Protein AF-A0A523SL33-F1 (afdb_monomer_lite)

Foldseek 3Di:
DFCDDVSVVVVLVVCVVPPVVCNVVVCQQAVPGRHGDQVVLLVVLVVVLVVCVVVVNPPDDDDDDDDDPLVQLQVLLVVLVLLLVLVCSNRVDNVVSVLSNVQSVQSVPDPDHCVVCLVVVNSCVRPSQDPVSSVQSNCCVVPVDGPSSVCSNPDD

Structure (mmCIF, N/CA/C/O backbone):
data_AF-A0A523SL33-F1
#
_entry.id   AF-A0A523SL33-F1
#
loop_
_atom_site.group_PDB
_atom_site.id
_atom_site.type_symbol
_atom_site.label_atom_id
_atom_site.label_alt_id
_atom_site.label_comp_id
_atom_site.label_asym_id
_atom_site.label_entity_id
_atom_site.label_seq_id
_atom_site.pdbx_PDB_ins_code
_atom_site.Cartn_x
_atom_site.Cartn_y
_atom_site.Cartn_z
_atom_site.occupancy
_atom_site.B_iso_or_equiv
_atom_site.auth_seq_id
_atom_site.auth_comp_id
_atom_site.auth_asym_id
_atom_site.auth_atom_id
_atom_site.pdbx_PDB_model_num
ATOM 1 N N . MET A 1 1 ? 10.906 -7.722 -12.390 1.00 53.75 1 MET A N 1
ATOM 2 C CA . MET A 1 1 ? 12.303 -8.176 -12.220 1.00 53.75 1 MET A CA 1
ATOM 3 C C . MET A 1 1 ? 13.135 -6.992 -11.757 1.00 53.75 1 MET A C 1
ATOM 5 O O . MET A 1 1 ? 13.168 -5.981 -12.455 1.00 53.75 1 MET A O 1
ATOM 9 N N . THR A 1 2 ? 13.729 -7.099 -10.571 1.00 69.88 2 THR A N 1
ATOM 10 C CA . THR A 1 2 ? 14.696 -6.131 -10.042 1.00 69.88 2 THR A CA 1
ATOM 11 C C . THR A 1 2 ? 16.069 -6.418 -10.657 1.00 69.88 2 THR A C 1
ATOM 13 O O . THR A 1 2 ? 16.495 -7.567 -10.717 1.00 69.88 2 THR A O 1
ATOM 16 N N . LEU A 1 3 ? 16.759 -5.394 -11.159 1.00 81.12 3 LEU A N 1
ATOM 17 C CA . LEU A 1 3 ? 18.109 -5.504 -11.727 1.00 81.12 3 LEU A CA 1
ATOM 18 C C . LEU A 1 3 ? 19.151 -5.113 -10.674 1.00 81.12 3 LEU A C 1
ATOM 20 O O . LEU A 1 3 ? 19.779 -4.059 -10.768 1.00 81.12 3 LEU A O 1
ATOM 24 N N . ARG A 1 4 ? 19.323 -5.961 -9.653 1.00 83.88 4 ARG A N 1
ATOM 25 C CA . ARG A 1 4 ? 20.262 -5.706 -8.546 1.00 83.88 4 ARG A CA 1
ATOM 26 C C . ARG A 1 4 ? 21.676 -6.171 -8.878 1.00 83.88 4 ARG A C 1
ATOM 28 O O . ARG A 1 4 ? 21.856 -7.293 -9.346 1.00 83.88 4 ARG A O 1
ATOM 35 N N . SER A 1 5 ? 22.677 -5.343 -8.581 1.00 86.38 5 SER A N 1
ATOM 36 C CA . SER A 1 5 ? 24.105 -5.712 -8.523 1.00 86.38 5 SER A CA 1
ATOM 37 C C . SER A 1 5 ? 24.554 -6.688 -9.633 1.00 86.38 5 SER A C 1
ATOM 39 O O . SER A 1 5 ? 24.498 -6.357 -10.819 1.00 86.38 5 SER A O 1
ATOM 41 N N . ASN A 1 6 ? 24.947 -7.917 -9.281 1.00 89.88 6 ASN A N 1
ATOM 42 C CA . ASN A 1 6 ? 25.443 -8.928 -10.221 1.00 89.88 6 ASN A CA 1
ATOM 43 C C . ASN A 1 6 ? 24.380 -9.417 -11.218 1.00 89.88 6 ASN A C 1
ATOM 45 O O . ASN A 1 6 ? 24.717 -9.746 -12.357 1.00 89.88 6 ASN A O 1
ATOM 49 N N . GLN A 1 7 ? 23.095 -9.415 -10.838 1.00 89.00 7 GLN A N 1
ATOM 50 C CA . GLN A 1 7 ? 21.999 -9.784 -11.744 1.00 89.00 7 GLN A CA 1
ATOM 51 C C . GLN A 1 7 ? 21.943 -8.821 -12.927 1.00 89.00 7 GLN A C 1
ATOM 53 O O . GLN A 1 7 ? 21.756 -9.248 -14.063 1.00 89.00 7 GLN A O 1
ATOM 58 N N . ARG A 1 8 ? 22.185 -7.528 -12.681 1.00 90.25 8 ARG A N 1
ATOM 59 C CA . ARG A 1 8 ? 22.243 -6.509 -13.731 1.00 90.25 8 ARG A CA 1
ATOM 60 C C . ARG A 1 8 ? 23.388 -6.752 -14.700 1.00 90.25 8 ARG A C 1
ATOM 62 O O . ARG A 1 8 ? 23.177 -6.686 -15.910 1.00 90.25 8 ARG A O 1
ATOM 69 N N . VAL A 1 9 ? 24.586 -7.024 -14.183 1.00 91.56 9 VAL A N 1
ATOM 70 C CA . VAL A 1 9 ? 25.769 -7.284 -15.016 1.00 91.56 9 VAL A CA 1
ATOM 71 C C . VAL A 1 9 ? 25.519 -8.495 -15.909 1.00 91.56 9 VAL A C 1
ATOM 73 O O . VAL A 1 9 ? 25.678 -8.394 -17.127 1.00 91.56 9 VAL A O 1
ATOM 76 N N . ARG A 1 10 ? 25.049 -9.603 -15.319 1.00 93.25 10 ARG A N 1
ATOM 77 C CA . ARG A 1 10 ? 24.732 -10.835 -16.048 1.00 93.25 10 ARG A CA 1
ATOM 78 C C . ARG A 1 10 ? 23.639 -10.609 -17.090 1.00 93.25 10 ARG A C 1
ATOM 80 O O . ARG A 1 10 ? 23.840 -10.951 -18.250 1.00 93.25 10 ARG A O 1
ATOM 87 N N . PHE A 1 11 ? 22.525 -9.987 -16.709 1.00 93.00 11 PHE A N 1
ATOM 88 C CA . PHE A 1 11 ? 21.398 -9.724 -17.604 1.00 93.00 11 PHE A CA 1
ATOM 89 C C . PHE A 1 11 ? 21.787 -8.829 -18.788 1.00 93.00 11 PHE A C 1
ATOM 91 O O . PHE A 1 11 ? 21.508 -9.163 -19.936 1.00 93.00 11 PHE A O 1
ATOM 98 N N . LEU A 1 12 ? 22.498 -7.723 -18.540 1.00 92.50 12 LEU A N 1
ATOM 99 C CA . LEU A 1 12 ? 22.982 -6.855 -19.617 1.00 92.50 12 LEU A CA 1
ATOM 100 C C . LEU A 1 12 ? 24.061 -7.527 -20.475 1.00 92.50 12 LEU A C 1
ATOM 102 O O . LEU A 1 12 ? 24.258 -7.108 -21.613 1.00 92.50 12 LEU A O 1
ATOM 106 N N . GLY A 1 13 ? 24.801 -8.500 -19.936 1.00 95.44 13 GLY A N 1
ATOM 107 C CA . GLY A 1 13 ? 25.713 -9.351 -20.703 1.00 95.44 13 GLY A CA 1
ATOM 108 C C . GLY A 1 13 ? 24.949 -10.237 -21.685 1.00 95.44 13 GLY A C 1
ATOM 109 O O . GLY A 1 13 ? 25.197 -10.157 -22.882 1.00 95.44 13 GLY A O 1
ATOM 110 N N . LEU A 1 14 ? 23.941 -10.965 -21.194 1.00 96.31 14 LEU A N 1
ATOM 111 C CA . LEU A 1 14 ? 23.075 -11.814 -22.022 1.00 96.31 14 LEU A CA 1
ATOM 112 C C . LEU A 1 14 ? 22.359 -11.017 -23.118 1.00 96.31 14 LEU A C 1
ATOM 114 O O . LEU A 1 14 ? 22.272 -11.480 -24.253 1.00 96.31 14 LEU A O 1
ATOM 118 N N . LEU A 1 15 ? 21.889 -9.802 -22.806 1.00 95.88 15 LEU A N 1
ATOM 119 C CA . LEU A 1 15 ? 21.305 -8.915 -23.814 1.00 95.88 15 LEU A CA 1
ATOM 120 C C . LEU A 1 15 ? 22.323 -8.494 -24.874 1.00 95.88 15 LEU A C 1
ATOM 122 O O . LEU A 1 15 ? 21.971 -8.447 -26.041 1.00 95.88 15 LEU A O 1
ATOM 126 N N . ARG A 1 16 ? 23.570 -8.186 -24.504 1.00 97.19 16 ARG A N 1
ATOM 127 C CA . ARG A 1 16 ? 24.599 -7.810 -25.489 1.00 97.19 16 ARG A CA 1
ATOM 128 C C . ARG A 1 16 ? 24.917 -8.946 -26.457 1.00 97.19 16 ARG A C 1
ATOM 130 O O . ARG A 1 16 ? 25.122 -8.674 -27.631 1.00 97.19 16 ARG A O 1
ATOM 137 N N . GLU A 1 17 ? 24.945 -10.173 -25.954 1.00 98.25 17 GLU A N 1
ATOM 138 C CA . GLU A 1 17 ? 25.257 -11.371 -26.733 1.00 98.25 17 GLU A CA 1
ATOM 139 C C . GLU A 1 17 ? 24.110 -11.779 -27.666 1.00 98.25 17 GLU A C 1
ATOM 141 O O . GLU A 1 17 ? 24.340 -12.048 -28.838 1.00 98.25 17 GLU A O 1
ATOM 146 N N . ASN A 1 18 ? 22.870 -11.778 -27.167 1.00 98.19 18 ASN A N 1
ATOM 147 C CA . ASN A 1 18 ? 21.735 -12.370 -27.882 1.00 98.19 18 ASN A CA 1
ATOM 148 C C . ASN A 1 18 ? 20.816 -11.326 -28.548 1.00 98.19 18 ASN A C 1
ATOM 150 O O . ASN A 1 18 ? 20.220 -11.600 -29.586 1.00 98.19 18 ASN A O 1
ATOM 154 N N . TRP A 1 19 ? 20.687 -10.125 -27.967 1.00 97.94 19 TRP A N 1
ATOM 155 C CA . TRP A 1 19 ? 19.768 -9.065 -28.424 1.00 97.94 19 TRP A CA 1
ATOM 156 C C . TRP A 1 19 ? 20.355 -7.656 -28.218 1.00 97.94 19 TRP A C 1
ATOM 158 O O . TRP A 1 19 ? 19.834 -6.862 -27.419 1.00 97.94 19 TRP A O 1
ATOM 168 N N . PRO A 1 20 ? 21.459 -7.311 -28.909 1.00 97.00 20 PRO A N 1
ATOM 169 C CA . PRO A 1 20 ? 22.207 -6.078 -28.650 1.00 97.00 20 PRO A CA 1
ATOM 170 C C . PRO A 1 20 ? 21.363 -4.806 -28.828 1.00 97.00 20 PRO A C 1
ATOM 172 O O . PRO A 1 20 ? 21.559 -3.817 -28.117 1.00 97.00 20 PRO A O 1
ATOM 175 N N . ASN A 1 21 ? 20.359 -4.848 -29.706 1.00 97.06 21 ASN A N 1
ATOM 176 C CA . ASN A 1 21 ? 19.396 -3.769 -29.932 1.00 97.06 21 ASN A CA 1
ATOM 177 C C . ASN A 1 21 ? 18.521 -3.437 -28.704 1.00 97.06 21 ASN A C 1
ATOM 179 O O . ASN A 1 21 ? 17.996 -2.327 -28.608 1.00 97.06 21 ASN A O 1
ATOM 183 N N . LEU A 1 22 ? 18.371 -4.350 -27.738 1.00 95.94 22 LEU A N 1
ATOM 184 C CA . LEU A 1 22 ? 17.601 -4.111 -26.511 1.00 95.94 22 LEU A CA 1
ATOM 185 C C . LEU A 1 22 ? 18.410 -3.394 -25.424 1.00 95.94 22 LEU A C 1
ATOM 187 O O . LEU A 1 22 ? 17.827 -2.800 -24.513 1.00 95.94 22 LEU A O 1
ATOM 191 N N . VAL A 1 23 ? 19.741 -3.394 -25.511 1.00 94.56 23 VAL A N 1
ATOM 192 C CA . VAL A 1 23 ? 20.614 -2.810 -24.482 1.00 94.56 23 VAL A CA 1
ATOM 193 C C . VAL A 1 23 ? 20.334 -1.315 -24.260 1.00 94.56 23 VAL A C 1
ATOM 195 O O . VAL A 1 23 ? 20.160 -0.928 -23.098 1.00 94.56 23 VAL A O 1
ATOM 198 N N . PRO A 1 24 ? 20.220 -0.457 -25.299 1.00 95.62 24 PRO A N 1
ATOM 199 C CA . PRO A 1 24 ? 19.891 0.957 -25.105 1.00 95.62 24 PRO A CA 1
ATOM 200 C C . PRO A 1 24 ? 18.524 1.154 -24.442 1.00 95.62 24 PRO A C 1
ATOM 202 O O . PRO A 1 24 ? 18.376 2.005 -23.564 1.00 95.62 24 PRO A O 1
ATOM 205 N N . LYS A 1 25 ? 17.536 0.324 -24.802 1.00 93.69 25 LYS A N 1
ATOM 206 C CA . LYS A 1 25 ? 16.188 0.370 -24.222 1.00 93.69 25 LYS A CA 1
ATOM 207 C C . LYS A 1 25 ? 16.224 0.076 -22.724 1.00 93.69 25 LYS A C 1
ATOM 209 O O . LYS A 1 25 ? 15.689 0.856 -21.943 1.00 93.69 25 LYS A O 1
ATOM 214 N N . TYR A 1 26 ? 16.891 -0.999 -22.307 1.00 92.50 26 TYR A N 1
ATOM 215 C CA . TYR A 1 26 ? 16.991 -1.346 -20.886 1.00 92.50 26 TYR A CA 1
ATOM 216 C C . TYR A 1 26 ? 17.820 -0.334 -20.090 1.00 92.50 26 TYR A C 1
ATOM 218 O O . TYR A 1 26 ? 17.433 0.014 -18.975 1.00 92.50 26 TYR A O 1
ATOM 226 N N . LYS A 1 27 ? 18.898 0.211 -20.671 1.00 91.56 27 LYS A N 1
ATOM 227 C CA . LYS A 1 27 ? 19.649 1.318 -20.057 1.00 91.56 27 LYS A CA 1
ATOM 228 C C . LYS A 1 27 ? 18.768 2.551 -19.837 1.00 91.56 27 LYS A C 1
ATOM 230 O O . LYS A 1 27 ? 18.820 3.129 -18.758 1.00 91.56 27 LYS A O 1
ATOM 235 N N . LYS A 1 28 ? 17.924 2.920 -20.809 1.00 93.06 28 LYS A N 1
ATOM 236 C CA . LYS A 1 28 ? 16.968 4.034 -20.675 1.00 93.06 28 LYS A CA 1
ATOM 237 C C . LYS A 1 28 ? 15.899 3.763 -19.611 1.00 93.06 28 LYS A C 1
ATOM 239 O O . LYS A 1 28 ? 15.549 4.666 -18.861 1.00 93.06 28 LYS A O 1
ATOM 244 N N . LEU A 1 29 ? 15.373 2.539 -19.557 1.00 91.69 29 LEU A N 1
ATOM 245 C CA . LEU A 1 29 ? 14.293 2.174 -18.635 1.00 91.69 29 LEU A CA 1
ATOM 246 C C . LEU A 1 29 ? 14.743 2.096 -17.177 1.00 91.69 29 LEU A C 1
ATOM 248 O O . LEU A 1 29 ? 13.981 2.490 -16.301 1.00 91.69 29 LEU A O 1
ATOM 252 N N . TYR A 1 30 ? 15.943 1.576 -16.919 1.00 90.56 3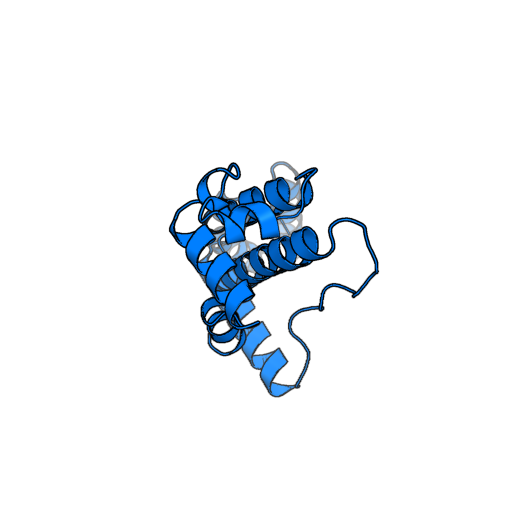0 TYR A N 1
ATOM 253 C CA . TYR A 1 30 ? 16.430 1.345 -15.559 1.00 90.56 30 TYR A CA 1
ATOM 254 C C . TYR A 1 30 ? 17.433 2.400 -15.085 1.00 90.56 30 TYR A C 1
ATOM 256 O O . TYR A 1 30 ? 17.574 2.596 -13.883 1.00 90.56 30 TYR A O 1
ATOM 264 N N . GLY A 1 31 ? 18.155 3.088 -15.977 1.00 86.75 31 GLY A N 1
ATOM 265 C CA . GLY A 1 31 ? 19.243 3.981 -15.565 1.00 86.75 31 GLY A CA 1
ATOM 266 C C . GLY A 1 31 ? 20.220 3.236 -14.653 1.00 86.75 31 GLY A C 1
ATOM 267 O O . GLY A 1 31 ? 20.672 2.154 -15.014 1.00 86.75 31 GLY A O 1
ATOM 268 N N . ASN A 1 32 ? 20.488 3.749 -13.449 1.00 85.88 32 ASN A N 1
ATOM 269 C CA . ASN A 1 32 ? 21.259 3.064 -12.393 1.00 85.88 32 ASN A CA 1
ATOM 270 C C . ASN A 1 32 ? 20.386 2.436 -11.291 1.00 85.88 32 ASN A C 1
ATOM 272 O O . ASN A 1 32 ? 20.903 1.975 -10.280 1.00 85.88 32 ASN A O 1
ATOM 276 N N . LEU A 1 33 ? 19.071 2.410 -11.488 1.00 86.88 33 LEU A N 1
ATOM 277 C CA . LEU A 1 33 ? 18.110 1.907 -10.520 1.00 86.88 33 LEU A CA 1
ATOM 278 C C . LEU A 1 33 ? 17.945 0.390 -10.636 1.00 86.88 33 LEU A C 1
ATOM 280 O O . LEU A 1 33 ? 18.168 -0.218 -11.686 1.00 86.88 33 LEU A O 1
ATOM 284 N N . GLU A 1 34 ? 17.491 -0.212 -9.541 1.00 87.56 34 GLU A N 1
ATOM 285 C CA . GLU A 1 34 ? 17.095 -1.621 -9.510 1.00 87.56 34 GLU A CA 1
ATOM 286 C C . GLU A 1 34 ? 15.736 -1.858 -10.181 1.00 87.56 34 GLU A C 1
ATOM 288 O O . GLU A 1 34 ? 15.466 -2.951 -10.673 1.00 87.56 34 GLU A O 1
ATOM 293 N N . ASN A 1 35 ? 14.877 -0.839 -10.201 1.00 86.62 35 ASN A N 1
ATOM 294 C CA . ASN A 1 35 ? 13.538 -0.883 -10.779 1.00 86.62 35 ASN A CA 1
ATOM 295 C C . ASN A 1 35 ? 13.464 0.024 -12.013 1.00 86.62 35 ASN A C 1
ATOM 297 O O . ASN A 1 35 ? 14.207 1.007 -12.079 1.00 86.62 35 ASN A O 1
ATOM 301 N N . PRO A 1 36 ? 12.568 -0.260 -12.976 1.00 89.81 36 PRO A N 1
ATOM 302 C CA . PRO A 1 36 ? 12.297 0.682 -14.048 1.00 89.81 36 PRO A CA 1
ATOM 303 C C . PRO A 1 36 ? 11.812 2.023 -13.493 1.00 89.81 36 PRO A C 1
ATOM 305 O O . PRO A 1 36 ? 11.212 2.086 -12.418 1.00 89.81 36 PRO A O 1
ATOM 308 N N . LEU A 1 37 ? 12.012 3.086 -14.267 1.00 89.38 37 LEU A N 1
ATOM 309 C CA . LEU A 1 37 ? 11.447 4.398 -13.968 1.00 89.38 37 LEU A CA 1
ATOM 310 C C . LEU A 1 37 ? 9.921 4.318 -13.792 1.00 89.38 37 LEU A C 1
ATOM 312 O O . LEU A 1 37 ? 9.234 3.609 -14.532 1.00 89.38 37 LEU A O 1
ATOM 316 N N . SER A 1 38 ? 9.391 5.088 -12.838 1.00 89.06 38 SER A N 1
ATOM 317 C CA . SER A 1 38 ? 7.979 5.036 -12.430 1.00 89.06 38 SER A CA 1
ATOM 318 C C . SER A 1 38 ? 7.007 5.233 -13.593 1.00 89.06 38 SER A C 1
ATOM 320 O O . SER A 1 38 ? 6.030 4.500 -13.685 1.00 89.06 38 SER A O 1
ATOM 322 N N . TRP A 1 39 ? 7.304 6.139 -14.534 1.00 90.81 39 TRP A N 1
ATOM 323 C CA . TRP A 1 39 ? 6.456 6.375 -15.710 1.00 90.81 39 TRP A CA 1
ATOM 324 C C . TRP A 1 39 ? 6.221 5.098 -16.529 1.00 90.81 39 TRP A C 1
ATOM 326 O O . TRP A 1 39 ? 5.123 4.887 -17.038 1.00 90.81 39 TRP A O 1
ATOM 336 N N . TYR A 1 40 ? 7.233 4.231 -16.640 1.00 92.19 40 TYR A N 1
ATOM 337 C CA . TYR A 1 40 ? 7.137 2.987 -17.398 1.00 92.19 40 TYR A CA 1
ATOM 338 C C . TYR A 1 40 ? 6.289 1.960 -16.649 1.00 92.19 40 TYR A C 1
ATOM 340 O O . TYR A 1 40 ? 5.440 1.302 -17.247 1.00 92.19 40 TYR A O 1
ATOM 348 N N . VAL A 1 41 ? 6.476 1.872 -15.329 1.00 91.44 41 VAL A N 1
ATOM 349 C CA . VAL A 1 41 ? 5.665 1.019 -14.450 1.00 91.44 41 VAL A CA 1
ATOM 350 C C . VAL A 1 41 ? 4.197 1.444 -14.501 1.00 91.44 41 VAL A C 1
ATOM 352 O O . VAL A 1 41 ? 3.331 0.618 -14.775 1.00 91.44 41 VAL A O 1
ATOM 355 N N . THR A 1 42 ? 3.913 2.737 -14.332 1.00 93.75 42 THR A N 1
ATOM 356 C CA . THR A 1 42 ? 2.559 3.295 -14.429 1.00 93.75 42 THR A CA 1
ATOM 357 C C . THR A 1 42 ? 1.946 3.064 -15.811 1.00 93.75 42 THR A C 1
ATOM 359 O O . THR A 1 42 ? 0.770 2.722 -15.897 1.00 93.75 42 THR A O 1
ATOM 362 N N . ALA A 1 43 ? 2.716 3.197 -16.897 1.00 94.44 43 ALA A N 1
ATOM 363 C CA . ALA A 1 43 ? 2.223 2.934 -18.250 1.00 94.44 43 ALA A CA 1
ATOM 364 C C . ALA A 1 43 ? 1.820 1.464 -18.453 1.00 94.44 43 ALA A C 1
ATOM 366 O O . ALA A 1 43 ? 0.767 1.193 -19.033 1.00 94.44 43 ALA A O 1
ATOM 367 N N . ILE A 1 44 ? 2.621 0.518 -17.946 1.00 94.31 44 ILE A N 1
ATOM 368 C CA . ILE A 1 44 ? 2.269 -0.908 -17.960 1.00 94.31 44 ILE A CA 1
ATOM 369 C C . ILE A 1 44 ? 1.011 -1.141 -17.133 1.00 94.31 44 ILE A C 1
ATOM 371 O O . ILE A 1 44 ? 0.057 -1.720 -17.643 1.00 94.31 44 ILE A O 1
ATOM 375 N N . ASN A 1 45 ? 0.979 -0.656 -15.891 1.00 94.12 45 ASN A N 1
ATOM 376 C CA . ASN A 1 45 ? -0.155 -0.888 -15.003 1.00 94.12 45 ASN A CA 1
ATOM 377 C C . ASN A 1 45 ? -1.453 -0.295 -15.576 1.00 94.12 45 ASN A C 1
ATOM 379 O O . ASN A 1 45 ? -2.495 -0.936 -15.470 1.00 94.12 45 ASN A O 1
ATOM 383 N N . LYS A 1 46 ? -1.385 0.860 -16.257 1.00 95.31 46 LYS A N 1
ATOM 384 C CA . LYS A 1 46 ? -2.526 1.464 -16.963 1.00 95.31 46 LYS A CA 1
ATOM 385 C C . LYS A 1 46 ? -3.075 0.538 -18.030 1.00 95.31 46 LYS A C 1
ATOM 387 O O . LYS A 1 46 ? -4.280 0.314 -18.102 1.00 95.31 46 LYS A O 1
ATOM 392 N N . LYS A 1 47 ? -2.181 0.004 -18.861 1.00 96.12 47 LYS A N 1
ATOM 393 C CA . LYS A 1 47 ? -2.557 -0.910 -19.936 1.00 96.12 47 LYS A CA 1
ATOM 394 C C . LYS A 1 47 ? -3.145 -2.201 -19.371 1.00 96.12 47 LYS A C 1
ATOM 396 O O . LYS A 1 47 ? -4.170 -2.656 -19.863 1.00 96.12 47 LYS A O 1
ATOM 401 N N . THR A 1 48 ? -2.547 -2.747 -18.313 1.00 94.44 48 THR A N 1
ATOM 402 C CA . THR A 1 48 ? -3.083 -3.914 -17.601 1.00 94.44 48 THR A CA 1
ATOM 403 C C . THR A 1 48 ? -4.486 -3.638 -17.069 1.00 94.44 48 THR A C 1
ATOM 405 O O . THR A 1 48 ? -5.384 -4.425 -17.331 1.00 94.44 48 THR A O 1
ATOM 408 N N . PHE A 1 49 ? -4.704 -2.506 -16.396 1.00 93.19 49 PHE A N 1
ATOM 409 C CA . PHE A 1 49 ? -6.019 -2.120 -15.878 1.00 93.19 49 PHE A CA 1
ATOM 410 C C . PHE A 1 49 ? -7.078 -2.021 -16.985 1.00 93.19 49 PHE A C 1
ATOM 412 O O . PHE A 1 49 ? -8.177 -2.551 -16.841 1.00 93.19 49 PHE A O 1
ATOM 419 N N . GLN A 1 50 ? -6.739 -1.389 -18.112 1.00 94.12 50 GLN A N 1
ATOM 420 C CA . GLN A 1 50 ? -7.637 -1.270 -19.265 1.00 94.12 50 GLN A CA 1
ATOM 421 C C . GLN A 1 50 ? -8.019 -2.639 -19.837 1.00 94.12 50 GLN A C 1
ATOM 423 O O . GLN A 1 50 ? -9.201 -2.893 -20.049 1.00 94.12 50 GLN A O 1
ATOM 428 N N . LEU A 1 51 ? -7.040 -3.529 -20.020 1.00 95.88 51 LEU A N 1
ATOM 429 C CA . LEU A 1 51 ? -7.276 -4.885 -20.518 1.00 95.88 51 LEU A CA 1
ATOM 430 C C . LEU A 1 51 ? -8.105 -5.711 -19.526 1.00 95.88 51 LEU A C 1
ATOM 432 O O . LEU A 1 51 ? -9.071 -6.354 -19.920 1.00 95.88 51 LEU A O 1
ATOM 436 N N . CYS A 1 52 ? -7.788 -5.661 -18.230 1.00 94.31 52 CYS A N 1
ATOM 437 C CA . CYS A 1 52 ? -8.582 -6.331 -17.200 1.00 94.31 52 CYS A CA 1
ATOM 438 C C . CYS A 1 52 ? -10.048 -5.877 -17.240 1.00 94.31 52 CYS A C 1
ATOM 440 O O . CYS A 1 52 ? -10.949 -6.712 -17.197 1.00 94.31 52 CYS A O 1
ATOM 442 N N . LYS A 1 53 ? -10.295 -4.572 -17.404 1.00 91.88 53 LYS A N 1
ATOM 443 C CA . LYS A 1 53 ? -11.648 -4.019 -17.532 1.00 91.88 53 LYS A CA 1
ATOM 444 C C . LYS A 1 53 ? -12.356 -4.487 -18.808 1.00 91.88 53 LYS A C 1
ATOM 446 O O . LYS A 1 53 ? -13.521 -4.867 -18.740 1.00 91.88 53 LYS A O 1
ATOM 451 N N . GLU A 1 54 ? -11.660 -4.481 -19.943 1.00 95.69 54 GLU A N 1
ATOM 452 C CA . GLU A 1 54 ? -12.177 -4.938 -21.241 1.00 95.69 54 GLU A CA 1
ATOM 453 C C . GLU A 1 54 ? -12.607 -6.410 -21.197 1.00 95.69 54 GLU A C 1
ATOM 455 O O . GLU A 1 54 ? -13.729 -6.747 -21.574 1.00 95.69 54 GLU A O 1
ATOM 460 N N . PHE A 1 55 ? -11.752 -7.274 -20.651 1.00 96.88 55 PHE A N 1
ATOM 461 C CA . PHE A 1 55 ? -11.989 -8.717 -20.579 1.00 96.88 55 PHE A CA 1
ATOM 462 C C . PHE A 1 55 ? -12.728 -9.163 -19.311 1.00 96.88 55 PHE A C 1
ATOM 464 O O . PHE A 1 55 ? -12.907 -10.362 -19.102 1.00 96.88 55 PHE A O 1
ATOM 471 N N . ARG A 1 56 ? -13.172 -8.222 -18.463 1.00 94.25 56 ARG A N 1
ATOM 472 C CA . ARG A 1 56 ? -13.846 -8.489 -17.176 1.00 94.25 56 ARG A CA 1
ATOM 473 C C . ARG A 1 56 ? -13.047 -9.433 -16.267 1.00 94.25 56 ARG A C 1
ATOM 475 O O . ARG A 1 56 ? -13.613 -10.261 -15.558 1.00 94.25 56 ARG A O 1
ATOM 482 N N . ILE A 1 57 ? -11.724 -9.301 -16.296 1.00 93.69 57 ILE A N 1
ATOM 483 C CA . ILE A 1 57 ? -10.804 -10.042 -15.435 1.00 93.69 57 ILE A CA 1
ATOM 484 C C . ILE A 1 57 ? -10.608 -9.223 -14.155 1.00 93.69 57 ILE A C 1
ATOM 486 O O . ILE A 1 57 ? -10.198 -8.063 -14.258 1.00 93.69 57 ILE A O 1
ATOM 490 N N . PRO A 1 58 ? -10.849 -9.792 -12.960 1.00 88.50 58 PRO A N 1
ATOM 491 C CA . PRO A 1 58 ? -10.504 -9.133 -11.707 1.00 88.50 58 PRO A CA 1
ATOM 492 C C . PRO A 1 58 ? -9.019 -8.758 -11.695 1.00 88.50 58 PRO A C 1
ATOM 494 O O . PRO A 1 58 ? -8.149 -9.612 -11.864 1.00 88.50 58 PRO A O 1
ATOM 497 N N . ASP A 1 59 ? -8.712 -7.475 -11.510 1.00 86.25 59 ASP A N 1
ATOM 498 C CA . ASP A 1 59 ? -7.332 -6.979 -11.495 1.00 86.25 59 ASP A CA 1
ATOM 499 C C . ASP A 1 59 ? -6.702 -7.033 -10.089 1.00 86.25 59 ASP A C 1
ATOM 501 O O . ASP A 1 59 ? -5.565 -6.593 -9.890 1.00 86.25 59 ASP A O 1
ATOM 505 N N . TYR A 1 60 ? -7.434 -7.587 -9.121 1.00 85.50 60 TYR A N 1
ATOM 506 C CA . TYR A 1 60 ? -7.017 -7.852 -7.752 1.00 85.50 60 TYR A CA 1
ATOM 507 C C . TYR A 1 60 ? -7.721 -9.117 -7.233 1.00 85.50 60 TYR A C 1
ATOM 509 O O . TYR A 1 60 ? -8.812 -9.463 -7.683 1.00 85.50 60 TYR A O 1
ATOM 517 N N . ILE A 1 61 ? -7.073 -9.811 -6.296 1.00 84.62 61 ILE A N 1
ATOM 518 C CA . ILE A 1 61 ? -7.618 -10.996 -5.630 1.00 84.62 61 ILE A CA 1
ATOM 519 C C . ILE A 1 61 ? -8.112 -10.573 -4.256 1.00 84.62 61 ILE A C 1
ATOM 521 O O . ILE A 1 61 ? -7.322 -10.068 -3.453 1.00 84.62 61 ILE A O 1
ATOM 525 N N . GLU A 1 62 ? -9.396 -10.798 -3.988 1.00 81.88 62 GLU A N 1
ATOM 526 C CA . GLU A 1 62 ? -9.978 -10.451 -2.697 1.00 81.88 62 GLU A CA 1
ATOM 527 C C . GLU A 1 62 ? -9.322 -11.220 -1.553 1.00 81.88 62 GLU A C 1
ATOM 529 O O . GLU A 1 62 ? -9.029 -12.412 -1.709 1.00 81.88 62 GLU A O 1
ATOM 534 N N . PRO A 1 63 ? -9.073 -10.574 -0.396 1.00 80.62 63 PRO A N 1
ATOM 535 C CA . PRO A 1 63 ? -8.592 -11.295 0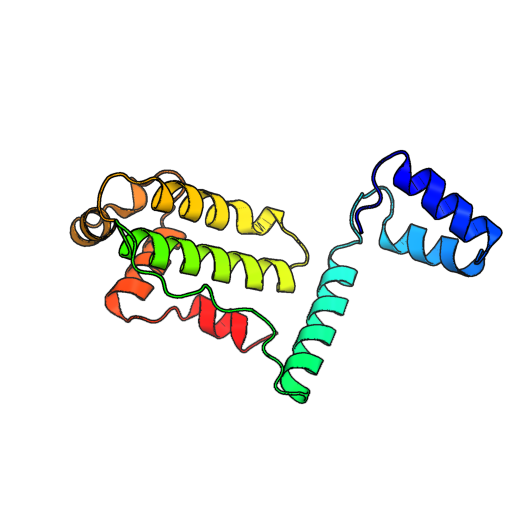.763 1.00 80.62 63 PRO A CA 1
ATOM 536 C C . PRO A 1 63 ? -9.641 -12.346 1.139 1.00 80.62 63 PRO A C 1
ATOM 538 O O . PRO A 1 63 ? -10.830 -12.028 1.217 1.00 80.62 63 PRO A O 1
ATOM 541 N N . PRO A 1 64 ? -9.233 -13.593 1.393 1.00 81.19 64 PRO A N 1
ATOM 542 C CA . PRO A 1 64 ? -10.173 -14.626 1.785 1.00 81.19 64 PRO A CA 1
ATOM 543 C C . PRO A 1 64 ? -10.836 -14.296 3.131 1.00 81.19 64 PRO A C 1
ATOM 545 O O . PRO A 1 64 ? -10.200 -13.798 4.066 1.00 81.19 64 PRO A O 1
ATOM 548 N N . ILE A 1 65 ? -12.128 -14.609 3.236 1.00 80.25 65 ILE A N 1
ATOM 549 C CA . ILE A 1 65 ? -12.915 -14.397 4.451 1.00 80.25 65 ILE A CA 1
ATOM 550 C C . ILE A 1 65 ? -12.732 -15.612 5.363 1.00 80.25 65 ILE A C 1
ATOM 552 O O . ILE A 1 65 ? -13.303 -16.676 5.130 1.00 80.25 65 ILE A O 1
ATOM 556 N N . PHE A 1 66 ? -11.952 -15.446 6.430 1.00 83.69 66 PHE A N 1
ATOM 557 C CA . PHE A 1 66 ? -11.765 -16.465 7.463 1.00 83.69 66 PHE A CA 1
ATOM 558 C C . PHE A 1 66 ? -12.198 -15.934 8.826 1.00 83.69 66 PHE A C 1
ATOM 560 O O . PHE A 1 66 ? -11.975 -14.763 9.123 1.00 83.69 66 PHE A O 1
ATOM 567 N N . LYS A 1 67 ? -12.767 -16.799 9.676 1.00 89.12 67 LYS A N 1
ATOM 568 C CA . LYS A 1 67 ? -13.013 -16.464 11.086 1.00 89.12 67 LYS A CA 1
ATOM 569 C C . LYS A 1 67 ? -11.677 -16.405 11.827 1.00 89.12 67 LYS A C 1
ATOM 571 O O . LYS A 1 67 ? -10.967 -17.407 11.878 1.00 89.12 67 LYS A O 1
ATOM 576 N N . ARG A 1 68 ? -11.361 -15.262 12.437 1.00 90.12 68 ARG A N 1
ATOM 577 C CA . ARG A 1 68 ? -10.184 -15.091 13.304 1.00 90.12 68 ARG A CA 1
ATOM 578 C C . ARG A 1 68 ? -10.497 -14.217 14.523 1.00 90.12 68 ARG A C 1
ATOM 580 O O . ARG A 1 68 ? -11.411 -13.389 14.460 1.00 90.12 68 ARG A O 1
ATOM 587 N N . PRO A 1 69 ? -9.742 -14.368 15.627 1.00 91.62 69 PRO A N 1
ATOM 588 C CA . PRO A 1 69 ? -9.752 -13.389 16.706 1.00 91.62 69 PRO A CA 1
ATOM 589 C C . PRO A 1 69 ? -9.478 -11.988 16.154 1.00 91.62 69 PRO A C 1
ATOM 591 O O . PRO A 1 69 ? -8.693 -11.835 15.215 1.00 91.62 69 PRO A O 1
ATOM 594 N N . LEU A 1 70 ? -10.141 -10.979 16.727 1.00 94.06 70 LEU A N 1
ATOM 595 C CA . LEU A 1 70 ? -10.004 -9.578 16.315 1.00 94.06 70 LEU A CA 1
ATOM 596 C C . LEU A 1 70 ? -10.247 -9.365 14.807 1.00 94.06 70 LEU A C 1
ATOM 598 O O . LEU A 1 70 ? -9.545 -8.599 14.150 1.00 94.06 70 LEU A O 1
ATOM 602 N N . GLN A 1 71 ? -11.274 -10.028 14.254 1.00 93.12 71 GLN A N 1
ATOM 603 C CA . GLN A 1 71 ? -11.694 -9.916 12.847 1.00 93.12 71 GLN A CA 1
ATOM 604 C C . GLN A 1 71 ? -11.730 -8.466 12.347 1.00 93.12 71 GLN A C 1
ATOM 606 O O . GLN A 1 71 ? -11.332 -8.173 11.224 1.00 93.12 71 GLN A O 1
ATOM 611 N N . LYS A 1 72 ? -12.186 -7.549 13.200 1.00 93.19 72 LYS A N 1
ATOM 612 C CA . LYS A 1 72 ? -12.314 -6.131 12.881 1.00 93.19 72 LYS A CA 1
ATOM 613 C C . LYS A 1 72 ? -10.973 -5.443 12.636 1.00 93.19 72 LYS A C 1
ATOM 615 O O . LYS A 1 72 ? -10.857 -4.656 11.703 1.00 93.19 72 LYS A O 1
ATOM 620 N N . ASN A 1 73 ? -9.936 -5.814 13.377 1.00 95.38 73 ASN A N 1
ATOM 621 C CA . ASN A 1 73 ? -8.582 -5.323 13.143 1.00 95.38 73 ASN A CA 1
ATOM 622 C C . ASN A 1 73 ? -8.081 -5.793 11.772 1.00 95.38 73 ASN A C 1
ATOM 624 O O . ASN A 1 73 ? -7.496 -5.017 11.022 1.00 95.38 73 ASN A O 1
ATOM 628 N N . PHE A 1 74 ? -8.368 -7.047 11.413 1.00 93.94 74 PHE A N 1
ATOM 629 C CA . PHE A 1 74 ? -8.009 -7.595 10.106 1.00 93.94 74 PHE A CA 1
ATOM 630 C C . PHE A 1 74 ? -8.749 -6.912 8.949 1.00 93.94 74 PHE A C 1
ATOM 632 O O . PHE A 1 74 ? -8.127 -6.597 7.939 1.00 93.94 74 PHE A O 1
ATOM 639 N N . GLU A 1 75 ? -10.048 -6.637 9.094 1.00 93.31 75 GLU A N 1
ATOM 640 C CA . GLU A 1 75 ? -10.830 -5.894 8.094 1.00 93.31 75 GLU A CA 1
ATOM 641 C C . GLU A 1 75 ? -10.219 -4.508 7.823 1.00 93.31 75 GLU A C 1
ATOM 643 O O . GLU A 1 75 ? -9.992 -4.150 6.666 1.00 93.31 75 GLU A O 1
ATOM 648 N N . VAL A 1 76 ? -9.866 -3.761 8.877 1.00 94.94 76 VAL A N 1
ATOM 649 C CA . VAL A 1 76 ? -9.216 -2.448 8.729 1.00 94.94 76 VAL A CA 1
ATOM 650 C C . VAL A 1 76 ? -7.814 -2.570 8.132 1.00 94.94 76 VAL A C 1
ATOM 652 O O . VAL A 1 76 ? -7.451 -1.797 7.245 1.00 94.94 76 VAL A O 1
ATOM 655 N N . ALA A 1 77 ? -7.014 -3.540 8.580 1.00 95.44 77 ALA A N 1
ATOM 656 C CA . ALA A 1 77 ? -5.685 -3.766 8.022 1.00 95.44 77 ALA A CA 1
ATOM 657 C C . ALA A 1 77 ? -5.763 -4.060 6.514 1.00 95.44 77 ALA A C 1
ATOM 659 O O . ALA A 1 77 ? -5.036 -3.446 5.730 1.00 95.44 77 ALA A O 1
ATOM 660 N N . ASN A 1 78 ? -6.702 -4.909 6.090 1.00 93.81 78 ASN A N 1
ATOM 661 C CA . ASN A 1 78 ? -6.931 -5.211 4.679 1.00 93.81 78 ASN A CA 1
ATOM 662 C C . ASN A 1 78 ? -7.381 -3.991 3.883 1.00 93.81 78 ASN A C 1
ATOM 664 O O . ASN A 1 78 ? -6.851 -3.764 2.799 1.00 93.81 78 ASN A O 1
ATOM 668 N N . LEU A 1 79 ? -8.299 -3.174 4.411 1.00 94.50 79 LEU A N 1
ATOM 669 C CA . LEU A 1 79 ? -8.693 -1.919 3.767 1.00 94.50 79 LEU A CA 1
ATOM 670 C C . LEU A 1 79 ? -7.462 -1.060 3.444 1.00 94.50 79 LEU A C 1
ATOM 672 O O . LEU A 1 79 ? -7.287 -0.605 2.312 1.00 94.50 79 LEU A O 1
ATOM 676 N N . LEU A 1 80 ? -6.590 -0.847 4.433 1.00 95.69 80 LEU A N 1
ATOM 677 C CA . LEU A 1 80 ? -5.398 -0.018 4.266 1.00 95.69 80 LEU A CA 1
ATOM 678 C C . LEU A 1 80 ? -4.415 -0.623 3.255 1.00 95.69 80 LEU A C 1
ATOM 680 O O . LEU A 1 80 ? -3.863 0.115 2.435 1.00 95.69 80 LEU A O 1
ATOM 684 N N . LEU A 1 81 ? -4.233 -1.946 3.269 1.00 94.69 81 LEU A N 1
ATOM 685 C CA . LEU A 1 81 ? -3.399 -2.657 2.296 1.00 94.69 81 LEU A CA 1
ATOM 686 C C . LEU A 1 81 ? -3.966 -2.574 0.873 1.00 94.69 81 LEU A C 1
ATOM 688 O O . LEU A 1 81 ? -3.200 -2.402 -0.073 1.00 94.69 81 LEU A O 1
ATOM 692 N N . LEU A 1 82 ? -5.289 -2.613 0.702 1.00 93.75 82 LEU A N 1
ATOM 693 C CA . LEU A 1 82 ? -5.927 -2.427 -0.604 1.00 93.75 82 LEU A CA 1
ATOM 694 C C . LEU A 1 82 ? -5.729 -1.007 -1.130 1.00 93.75 82 LEU A C 1
ATOM 696 O O . LEU A 1 82 ? -5.367 -0.819 -2.293 1.00 93.75 82 LEU A O 1
ATOM 700 N N . ILE A 1 83 ? -5.892 0.002 -0.272 1.00 94.44 83 ILE A N 1
ATOM 701 C CA . ILE A 1 83 ? -5.605 1.391 -0.648 1.00 94.44 83 ILE A CA 1
ATOM 702 C C . ILE A 1 83 ? -4.133 1.540 -1.055 1.00 94.44 83 ILE A C 1
ATOM 704 O O . ILE A 1 83 ? -3.844 2.203 -2.055 1.00 94.44 83 ILE A O 1
ATOM 708 N N . ALA A 1 84 ? -3.207 0.920 -0.314 1.00 94.56 84 ALA A N 1
ATOM 709 C CA . ALA A 1 84 ? -1.791 0.901 -0.666 1.00 94.56 84 ALA A CA 1
ATOM 710 C C . ALA A 1 84 ? -1.576 0.268 -2.046 1.00 94.56 84 ALA A C 1
ATOM 712 O O . ALA A 1 84 ? -1.020 0.916 -2.928 1.00 94.56 84 ALA A O 1
ATOM 713 N N . TYR A 1 85 ? -2.105 -0.934 -2.266 1.00 93.00 85 TYR A N 1
ATOM 714 C CA . TYR A 1 85 ? -1.976 -1.684 -3.513 1.00 93.00 85 TYR A CA 1
ATOM 715 C C . TYR A 1 85 ? -2.405 -0.877 -4.747 1.00 93.00 85 TYR A C 1
ATOM 717 O O . TYR A 1 85 ? -1.632 -0.716 -5.697 1.00 93.00 85 TYR A O 1
ATOM 725 N N . PHE A 1 86 ? -3.613 -0.305 -4.735 1.00 93.44 86 PHE A N 1
ATOM 726 C CA . PHE A 1 86 ? -4.089 0.478 -5.879 1.00 93.44 86 PHE A CA 1
ATOM 727 C C . PHE A 1 86 ? -3.316 1.788 -6.049 1.00 93.44 86 PHE A C 1
ATOM 729 O O . PHE A 1 86 ? -3.053 2.218 -7.176 1.00 93.44 86 PHE A O 1
ATOM 736 N N . LYS A 1 87 ? -2.899 2.424 -4.950 1.00 93.19 87 LYS A N 1
ATOM 737 C CA . LYS A 1 87 ? -2.087 3.640 -5.022 1.00 93.19 87 LYS A CA 1
ATOM 738 C C . LYS A 1 87 ? -0.704 3.354 -5.618 1.00 93.19 87 LYS A C 1
ATOM 740 O O . LYS A 1 87 ? -0.259 4.121 -6.467 1.00 93.19 87 LYS A O 1
ATOM 745 N N . GLU A 1 88 ? -0.063 2.249 -5.249 1.00 92.38 88 GLU A N 1
ATOM 746 C CA . GLU A 1 88 ? 1.225 1.809 -5.806 1.00 92.38 88 GLU A CA 1
ATOM 747 C C . GLU A 1 88 ? 1.136 1.511 -7.300 1.00 92.38 88 GLU A C 1
ATOM 749 O O . GLU A 1 88 ? 1.999 1.946 -8.068 1.00 92.38 88 GLU A O 1
ATOM 754 N N . LYS A 1 89 ? 0.065 0.832 -7.733 1.00 91.31 89 LYS A N 1
ATOM 755 C CA . LYS A 1 89 ? -0.196 0.588 -9.157 1.00 91.31 89 LYS A CA 1
ATOM 756 C C . LYS A 1 89 ? -0.230 1.887 -9.959 1.00 91.31 89 LYS A C 1
ATOM 758 O O . LYS A 1 89 ? 0.363 1.953 -11.037 1.00 91.31 89 LYS A O 1
ATOM 763 N N . ARG A 1 90 ? -0.899 2.917 -9.436 1.00 90.38 90 ARG A N 1
ATOM 764 C CA . ARG A 1 90 ? -1.063 4.203 -10.126 1.00 90.38 90 ARG A CA 1
ATOM 765 C C . ARG A 1 90 ? 0.204 5.049 -10.121 1.00 90.38 90 ARG A C 1
ATOM 767 O O . ARG A 1 90 ? 0.555 5.634 -11.142 1.00 90.38 90 ARG A O 1
ATOM 774 N N . THR A 1 91 ? 0.916 5.115 -9.000 1.00 89.56 91 THR A N 1
ATOM 775 C CA . THR A 1 91 ? 2.125 5.948 -8.896 1.00 89.56 91 THR A CA 1
ATOM 776 C C . THR A 1 91 ? 3.372 5.276 -9.463 1.00 89.56 91 THR A C 1
ATOM 778 O O . THR A 1 91 ? 4.364 5.960 -9.714 1.00 89.56 91 THR A O 1
ATOM 781 N N . GLY A 1 92 ? 3.365 3.946 -9.603 1.00 86.06 92 GLY A N 1
ATOM 782 C CA . GLY A 1 92 ? 4.567 3.173 -9.907 1.00 86.06 92 GLY A CA 1
ATOM 783 C C . GLY A 1 92 ? 5.639 3.300 -8.817 1.00 86.06 92 GLY A C 1
ATOM 784 O O . GLY A 1 92 ? 6.811 3.040 -9.086 1.00 86.06 92 GLY A O 1
ATOM 785 N N . ASN A 1 93 ? 5.262 3.750 -7.612 1.00 82.44 93 ASN A N 1
ATOM 786 C CA . ASN A 1 93 ? 6.178 4.038 -6.513 1.00 82.44 93 ASN A CA 1
ATOM 787 C C . ASN A 1 93 ? 5.681 3.421 -5.186 1.00 82.44 93 ASN A C 1
ATOM 789 O O . ASN A 1 93 ? 4.740 3.961 -4.591 1.00 82.44 93 ASN A O 1
ATOM 793 N N . PRO A 1 94 ? 6.353 2.369 -4.675 1.00 76.75 94 PRO A N 1
ATOM 794 C CA . PRO A 1 94 ? 5.991 1.702 -3.423 1.00 76.75 94 PRO A CA 1
ATOM 795 C C . PRO A 1 94 ? 6.276 2.530 -2.162 1.00 76.75 94 PRO A C 1
ATOM 797 O O . PRO A 1 94 ? 5.703 2.282 -1.108 1.00 76.75 94 PRO A O 1
ATOM 800 N N . TYR A 1 95 ? 7.140 3.545 -2.223 1.00 81.62 95 TYR A N 1
ATOM 801 C CA . TYR A 1 95 ? 7.491 4.319 -1.027 1.00 81.62 95 TYR A CA 1
ATOM 802 C C . TYR A 1 95 ? 6.361 5.257 -0.579 1.00 81.62 95 TYR A C 1
ATOM 804 O O . TYR A 1 95 ? 6.202 5.522 0.612 1.00 81.62 95 TYR A O 1
ATOM 812 N N . GLY A 1 96 ? 5.523 5.723 -1.513 1.00 82.25 96 GLY A N 1
ATOM 813 C CA . GLY A 1 96 ? 4.429 6.669 -1.240 1.00 82.25 96 GLY A CA 1
ATOM 814 C C . GLY A 1 96 ? 3.239 6.087 -0.460 1.00 82.25 96 GLY A C 1
ATOM 815 O O . GLY A 1 96 ? 2.258 6.798 -0.200 1.00 82.25 96 GLY A O 1
ATOM 816 N N . THR A 1 97 ? 3.293 4.801 -0.121 1.00 92.81 97 THR A N 1
ATOM 817 C CA . THR A 1 97 ? 2.238 4.038 0.562 1.00 92.81 97 THR A CA 1
ATOM 818 C C . THR A 1 97 ? 2.708 3.402 1.866 1.00 92.81 97 THR A C 1
ATOM 820 O O . THR A 1 97 ? 1.908 2.772 2.551 1.00 92.81 97 THR A O 1
ATOM 823 N N . TRP A 1 98 ? 3.959 3.631 2.278 1.00 92.19 98 TRP A N 1
ATOM 824 C CA . TRP A 1 98 ? 4.536 3.038 3.489 1.00 92.19 98 TRP A CA 1
ATOM 825 C C . TRP A 1 98 ? 3.712 3.290 4.760 1.00 92.19 98 TRP A C 1
ATOM 827 O O . TRP A 1 98 ? 3.593 2.404 5.603 1.00 92.19 98 TRP A O 1
ATOM 837 N N . ALA A 1 99 ? 3.082 4.463 4.876 1.00 93.81 99 ALA A N 1
ATOM 838 C CA . ALA A 1 99 ? 2.201 4.782 6.000 1.00 93.81 99 ALA A CA 1
ATOM 839 C C . ALA A 1 99 ? 0.999 3.823 6.106 1.00 93.81 99 ALA A C 1
ATOM 841 O O . ALA A 1 99 ? 0.642 3.420 7.208 1.00 93.81 99 ALA A O 1
ATOM 842 N N . TYR A 1 100 ? 0.416 3.408 4.974 1.00 95.88 100 TYR A N 1
ATOM 843 C CA . TYR A 1 100 ? -0.678 2.431 4.952 1.00 95.88 100 TYR A CA 1
ATOM 844 C C . TYR A 1 100 ? -0.204 1.060 5.432 1.00 95.88 100 TYR A C 1
ATOM 846 O O . TYR A 1 100 ? -0.846 0.461 6.289 1.00 95.88 100 TYR A O 1
ATOM 854 N N . HIS A 1 101 ? 0.952 0.602 4.939 1.00 95.88 101 HIS A N 1
ATOM 855 C CA . HIS A 1 101 ? 1.562 -0.664 5.362 1.00 95.88 101 HIS A CA 1
ATOM 856 C C . HIS A 1 101 ? 1.879 -0.675 6.858 1.00 95.88 101 HIS A C 1
ATOM 858 O O . HIS A 1 101 ? 1.584 -1.646 7.551 1.00 95.88 101 HIS A O 1
ATOM 864 N N . LYS A 1 102 ? 2.448 0.419 7.379 1.00 96.50 102 LYS A N 1
ATOM 865 C CA . LYS A 1 102 ? 2.756 0.545 8.808 1.00 96.50 102 LYS A CA 1
ATOM 866 C C . LYS A 1 102 ? 1.511 0.563 9.680 1.00 96.50 102 LYS A C 1
ATOM 868 O O . LYS A 1 102 ? 1.479 -0.156 10.674 1.00 96.50 102 LYS A O 1
ATOM 873 N N . ALA A 1 103 ? 0.501 1.340 9.304 1.00 97.44 103 ALA A N 1
ATOM 874 C CA . ALA A 1 103 ? -0.766 1.366 10.021 1.00 97.44 103 ALA A CA 1
ATOM 875 C C . ALA A 1 103 ? -1.440 -0.014 10.014 1.00 97.44 103 ALA A C 1
ATOM 877 O O . ALA A 1 103 ? -1.795 -0.510 11.077 1.00 97.44 103 ALA A O 1
ATOM 878 N N . ALA A 1 104 ? -1.529 -0.679 8.856 1.00 97.25 104 ALA A N 1
ATOM 879 C CA . ALA A 1 104 ? -2.097 -2.023 8.745 1.00 97.25 104 ALA A CA 1
ATOM 880 C C . ALA A 1 104 ? -1.371 -3.035 9.645 1.00 97.25 104 ALA A C 1
ATOM 882 O O . ALA A 1 104 ? -2.011 -3.757 10.406 1.00 97.25 104 ALA A O 1
ATOM 883 N N . GLN A 1 105 ? -0.032 -3.033 9.617 1.00 97.19 105 GLN A N 1
ATOM 884 C CA . GLN A 1 105 ? 0.785 -3.913 10.453 1.00 97.19 105 GLN A CA 1
ATOM 885 C C . GLN A 1 105 ? 0.556 -3.672 11.951 1.00 97.19 105 GLN A C 1
ATOM 887 O O . GLN A 1 105 ? 0.503 -4.625 12.726 1.00 97.19 105 GLN A O 1
ATOM 892 N N . ASN A 1 106 ? 0.469 -2.410 12.373 1.00 97.56 106 ASN A N 1
ATOM 893 C CA . ASN A 1 106 ? 0.277 -2.080 13.783 1.00 97.56 106 ASN A CA 1
ATOM 894 C C . ASN A 1 106 ? -1.142 -2.418 14.250 1.00 97.56 106 ASN A C 1
ATOM 896 O O . ASN A 1 106 ? -1.295 -2.937 15.350 1.00 97.56 106 ASN A O 1
ATOM 900 N N . ILE A 1 107 ? -2.149 -2.209 13.400 1.00 97.06 107 ILE A N 1
ATOM 901 C CA . ILE A 1 107 ? -3.543 -2.573 13.674 1.00 97.06 107 ILE A CA 1
ATOM 902 C C . ILE A 1 107 ? -3.705 -4.090 13.814 1.00 97.06 107 ILE A C 1
ATOM 904 O O . ILE A 1 107 ? -4.354 -4.549 14.750 1.00 97.06 107 ILE A O 1
ATOM 908 N N . GLU A 1 108 ? -3.083 -4.883 12.938 1.00 95.19 108 GLU A N 1
ATOM 909 C CA . GLU A 1 108 ? -3.152 -6.348 13.026 1.00 95.19 108 GLU A CA 1
ATOM 910 C C . GLU A 1 108 ? -2.508 -6.894 14.314 1.00 95.19 108 GLU A C 1
ATOM 912 O O . GLU A 1 108 ? -2.920 -7.937 14.817 1.00 95.19 108 GLU A O 1
ATOM 917 N N . LYS A 1 109 ? -1.523 -6.178 14.869 1.00 95.75 109 LYS A N 1
ATOM 918 C CA . LYS A 1 109 ? -0.814 -6.546 16.104 1.00 95.75 109 LYS A CA 1
ATOM 919 C C . LYS A 1 109 ? -1.465 -6.030 17.387 1.00 95.75 109 LYS A C 1
ATOM 921 O O . LYS A 1 109 ? -0.955 -6.329 18.468 1.00 95.75 109 LYS A O 1
ATOM 926 N N . LEU A 1 110 ? -2.532 -5.237 17.293 1.00 96.44 110 LEU A N 1
ATOM 927 C CA . LEU A 1 110 ? -3.266 -4.796 18.475 1.00 96.44 110 LEU A CA 1
ATOM 928 C C . LEU A 1 110 ? -3.794 -6.016 19.235 1.00 96.44 110 LEU A C 1
ATOM 930 O O . LEU A 1 110 ? -4.340 -6.939 18.637 1.00 96.44 110 LEU A O 1
ATOM 934 N N . GLN A 1 111 ? -3.638 -5.993 20.557 1.00 95.12 111 GLN A N 1
ATOM 935 C CA . GLN A 1 111 ? -4.188 -7.018 21.451 1.00 95.12 111 GLN A CA 1
ATOM 936 C C . GLN A 1 111 ? -5.673 -6.778 21.751 1.00 95.12 111 GLN A C 1
ATOM 938 O O . GLN A 1 111 ? -6.386 -7.678 22.187 1.00 95.12 111 GLN A O 1
ATOM 943 N N . GLU A 1 112 ? -6.134 -5.556 21.502 1.00 95.06 112 GLU A N 1
ATOM 944 C CA . GLU A 1 112 ? -7.497 -5.107 21.732 1.00 95.06 112 GLU A CA 1
ATOM 945 C C . GLU A 1 112 ? -8.230 -4.894 20.406 1.00 95.06 112 GLU A C 1
ATOM 947 O O . GLU A 1 112 ? -7.634 -4.747 19.334 1.00 95.06 112 GLU A O 1
ATOM 952 N N . ASP A 1 113 ? -9.556 -4.866 20.481 1.00 95.88 113 ASP A N 1
ATOM 953 C CA . ASP A 1 113 ? -10.399 -4.615 19.322 1.00 95.88 113 ASP A CA 1
ATOM 954 C C . ASP A 1 113 ? -10.297 -3.148 18.880 1.00 95.88 113 ASP A C 1
ATOM 956 O O . ASP A 1 113 ? -10.526 -2.231 19.672 1.00 95.88 113 ASP A O 1
ATOM 960 N N . ILE A 1 114 ? -10.011 -2.913 17.595 1.00 95.75 114 ILE A N 1
ATOM 961 C CA . ILE A 1 114 ? -9.895 -1.569 17.011 1.00 95.75 114 ILE A CA 1
ATOM 962 C C . ILE A 1 114 ? -11.153 -0.717 17.230 1.00 95.75 114 ILE A C 1
ATOM 964 O O . ILE A 1 114 ? -11.072 0.510 17.303 1.00 95.75 114 ILE A O 1
ATOM 968 N N . ARG A 1 115 ? -12.317 -1.353 17.414 1.00 94.94 115 ARG A N 1
ATOM 969 C CA . ARG A 1 115 ? -13.575 -0.671 17.741 1.00 94.94 115 ARG A CA 1
ATOM 970 C C . ARG A 1 115 ? -13.489 0.150 19.023 1.00 94.94 115 ARG A C 1
ATOM 972 O O . ARG A 1 115 ? -14.211 1.133 19.135 1.00 94.94 115 ARG A O 1
ATOM 979 N N . ILE A 1 116 ? -12.642 -0.235 19.978 1.00 95.94 116 ILE A N 1
ATOM 980 C CA . ILE A 1 116 ? -12.438 0.511 21.227 1.00 95.94 116 ILE A CA 1
ATOM 981 C C . ILE A 1 116 ? -11.789 1.867 20.921 1.00 95.94 116 ILE A C 1
ATOM 983 O O . ILE A 1 116 ? -12.253 2.896 21.404 1.00 95.94 116 ILE A O 1
ATOM 987 N N . TYR A 1 117 ? -10.778 1.884 20.050 1.00 95.81 117 TYR A N 1
ATOM 988 C CA . TYR A 1 117 ? -10.117 3.114 19.613 1.00 95.81 117 TYR A CA 1
ATOM 989 C C . TYR A 1 117 ? -11.047 4.007 18.791 1.00 95.81 117 TYR A C 1
ATOM 991 O O . TYR A 1 117 ? -11.025 5.219 18.981 1.00 95.81 117 TYR A O 1
ATOM 999 N N . HIS A 1 118 ? -11.882 3.426 17.919 1.00 94.25 118 HIS A N 1
ATOM 1000 C CA . HIS A 1 118 ? -12.874 4.192 17.151 1.00 94.25 118 HIS A CA 1
ATOM 1001 C C . HIS A 1 118 ? -13.930 4.838 18.058 1.00 94.25 118 HIS A C 1
ATOM 1003 O O . HIS A 1 118 ? -14.136 6.044 18.002 1.00 94.25 118 HIS A O 1
ATOM 1009 N N . LYS A 1 119 ? -14.537 4.066 18.971 1.00 94.44 119 LYS A N 1
ATOM 1010 C CA . LYS A 1 119 ? -15.567 4.572 19.899 1.00 94.44 119 LYS A CA 1
ATOM 1011 C C . LYS A 1 119 ? -15.086 5.719 20.788 1.00 94.44 119 LYS A C 1
ATOM 1013 O O . LYS A 1 119 ? -15.890 6.562 21.166 1.00 94.44 119 LYS A O 1
ATOM 1018 N N . ASN A 1 120 ? -13.799 5.731 21.121 1.00 94.44 120 ASN A N 1
ATOM 1019 C CA . ASN A 1 120 ? -13.187 6.742 21.978 1.00 94.44 120 ASN A CA 1
ATOM 1020 C C . ASN A 1 120 ? -12.561 7.907 21.186 1.00 94.44 120 ASN A C 1
ATOM 1022 O O . ASN A 1 120 ? -11.816 8.683 21.778 1.00 94.44 120 ASN A O 1
ATOM 1026 N N . ASP A 1 121 ? -12.791 7.992 19.868 1.00 92.75 121 ASP A N 1
ATOM 1027 C CA . ASP A 1 121 ? -12.157 8.961 18.954 1.00 92.75 121 ASP A CA 1
ATOM 1028 C C . ASP A 1 121 ? -10.620 9.020 19.101 1.00 92.75 121 ASP A C 1
ATOM 1030 O O . ASP A 1 121 ? -9.973 10.064 19.040 1.00 92.75 121 ASP A O 1
ATOM 1034 N N . ASN A 1 122 ? -10.010 7.855 19.337 1.00 95.69 122 ASN A N 1
ATOM 1035 C CA . ASN A 1 122 ? -8.602 7.723 19.709 1.00 95.69 122 ASN A CA 1
ATOM 1036 C C . ASN A 1 122 ? -7.807 6.836 18.737 1.00 95.69 122 ASN A C 1
ATOM 1038 O O . ASN A 1 122 ? -6.793 6.238 19.094 1.00 95.69 122 ASN A O 1
ATOM 1042 N N . LEU A 1 123 ? -8.243 6.745 17.477 1.00 96.12 123 LEU A N 1
ATOM 1043 C CA . LEU A 1 123 ? -7.534 5.994 16.428 1.00 96.12 123 LEU A CA 1
ATOM 1044 C C . LEU A 1 123 ? -6.094 6.487 16.218 1.00 96.12 123 LEU A C 1
ATOM 1046 O O . LEU A 1 123 ? -5.218 5.702 15.865 1.00 96.12 123 LEU A O 1
ATOM 1050 N N . ILE A 1 124 ? -5.835 7.774 16.468 1.00 96.88 124 ILE A N 1
ATOM 1051 C CA . ILE A 1 124 ? -4.513 8.401 16.311 1.00 96.88 124 ILE A CA 1
ATOM 1052 C C . ILE A 1 124 ? -3.503 7.886 17.356 1.00 96.88 124 ILE A C 1
ATOM 1054 O O . ILE A 1 124 ? -2.297 7.968 17.129 1.00 96.88 124 ILE A O 1
ATOM 1058 N N . ALA A 1 125 ? -3.960 7.306 18.474 1.00 95.75 125 ALA A N 1
ATOM 1059 C CA . ALA A 1 125 ? -3.064 6.671 19.441 1.00 95.75 125 ALA A CA 1
ATOM 1060 C C . ALA A 1 125 ? -2.419 5.382 18.906 1.00 95.75 125 ALA A C 1
ATOM 1062 O O . ALA A 1 125 ? -1.402 4.939 19.442 1.00 95.75 125 ALA A O 1
ATOM 1063 N N . ILE A 1 126 ? -2.976 4.778 17.849 1.00 96.38 126 ILE A N 1
ATOM 1064 C CA . ILE A 1 126 ? -2.390 3.596 17.218 1.00 96.38 126 ILE A CA 1
ATOM 1065 C C . ILE A 1 126 ? -1.131 4.035 16.449 1.00 96.38 126 ILE A C 1
ATOM 1067 O O . ILE A 1 126 ? -1.222 4.869 15.541 1.00 96.38 126 ILE A O 1
ATOM 1071 N N . PRO A 1 127 ? 0.057 3.470 16.738 1.00 95.31 127 PRO A N 1
ATOM 1072 C CA . PRO A 1 127 ? 1.283 3.863 16.055 1.00 95.31 127 PRO A CA 1
ATOM 1073 C C . PRO A 1 127 ? 1.151 3.775 14.529 1.00 95.31 127 PRO A C 1
ATOM 1075 O O . PRO A 1 127 ? 0.654 2.792 13.981 1.00 95.31 127 PRO A O 1
ATOM 1078 N N . GLY A 1 128 ? 1.618 4.801 13.817 1.00 93.81 128 GLY A N 1
ATOM 1079 C CA . GLY A 1 128 ? 1.528 4.869 12.354 1.00 93.81 128 GLY A CA 1
ATOM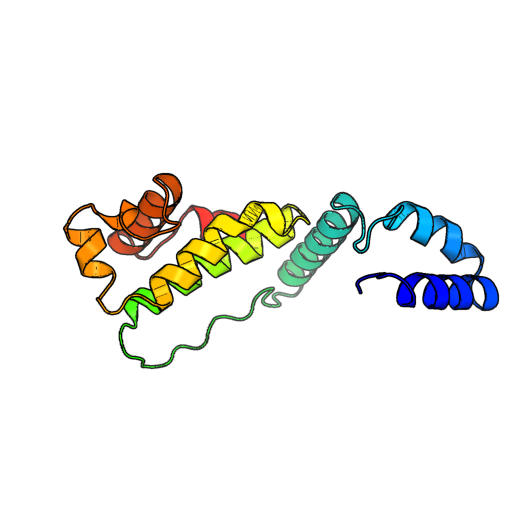 1080 C C . GLY A 1 128 ? 0.163 5.303 11.802 1.00 93.81 128 GLY A C 1
ATOM 1081 O O . GLY A 1 128 ? 0.068 5.541 10.598 1.00 93.81 128 GLY A O 1
ATOM 1082 N N . VAL A 1 129 ? -0.865 5.476 12.641 1.00 96.56 129 VAL A N 1
ATOM 1083 C CA . VAL A 1 129 ? -2.167 6.026 12.238 1.00 96.56 129 VAL A CA 1
ATOM 1084 C C . VAL A 1 129 ? -2.170 7.544 12.439 1.00 96.56 129 VAL A C 1
ATOM 1086 O O . VAL A 1 129 ? -2.333 8.056 13.539 1.00 96.56 129 VAL A O 1
ATOM 1089 N N . GLY A 1 130 ? -1.980 8.293 11.351 1.00 95.31 130 GLY A N 1
ATOM 1090 C CA . GLY A 1 130 ? -2.15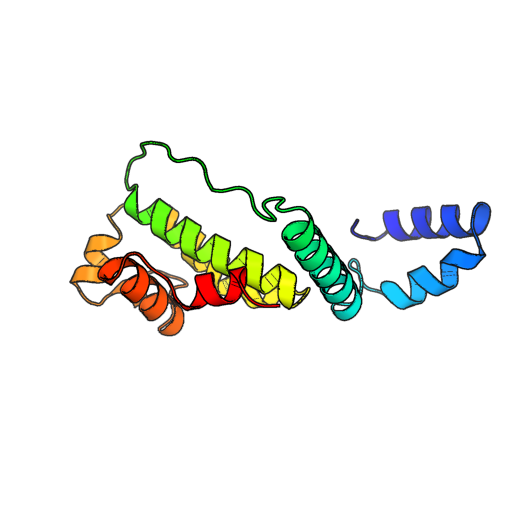6 9.751 11.349 1.00 95.31 130 GLY A CA 1
ATOM 1091 C C . GLY A 1 130 ? -3.615 10.171 11.131 1.00 95.31 130 GLY A C 1
ATOM 1092 O O . GLY A 1 130 ? -4.447 9.354 10.746 1.00 95.31 130 GLY A O 1
ATOM 1093 N N . LYS A 1 131 ? -3.912 11.473 11.270 1.00 95.38 131 LYS A N 1
ATOM 1094 C CA . LYS A 1 131 ? -5.267 12.050 11.090 1.00 95.38 131 LYS A CA 1
ATOM 1095 C C . LYS A 1 131 ? -5.968 11.604 9.799 1.00 95.38 131 LYS A C 1
ATOM 1097 O O . LYS A 1 131 ? -7.148 11.278 9.810 1.00 95.38 131 LYS A O 1
ATOM 1102 N N . SER A 1 132 ? -5.236 11.560 8.684 1.00 93.94 132 SER A N 1
ATOM 1103 C CA . SER A 1 132 ? -5.793 11.151 7.389 1.00 93.94 132 SER A CA 1
ATOM 1104 C C . SER A 1 132 ? -6.163 9.668 7.336 1.00 93.94 132 SER A C 1
ATOM 1106 O O . SER A 1 132 ? -7.144 9.316 6.690 1.00 93.94 132 SER A O 1
ATOM 1108 N N . LEU A 1 133 ? -5.400 8.800 8.006 1.00 95.50 133 LEU A N 1
ATOM 1109 C CA . LEU A 1 133 ? -5.717 7.377 8.103 1.00 95.50 133 LEU A CA 1
ATOM 1110 C C . LEU A 1 133 ? -6.847 7.141 9.100 1.00 95.50 133 LEU A C 1
ATOM 1112 O O . LEU A 1 133 ? -7.750 6.381 8.786 1.00 95.50 133 LEU A O 1
ATOM 1116 N N . ALA A 1 134 ? -6.845 7.840 10.238 1.00 96.12 134 ALA A N 1
ATOM 1117 C CA . ALA A 1 134 ? -7.937 7.789 11.205 1.00 96.12 134 ALA A CA 1
ATOM 1118 C C . ALA A 1 134 ? -9.283 8.135 10.548 1.00 96.12 134 ALA A C 1
ATOM 1120 O O . ALA A 1 134 ? -10.238 7.384 10.697 1.00 96.12 134 ALA A O 1
ATOM 1121 N N . SER A 1 135 ? -9.332 9.192 9.729 1.00 95.06 135 SER A N 1
ATOM 1122 C CA . SER A 1 135 ? -10.542 9.565 8.981 1.00 95.06 135 SER A CA 1
ATOM 1123 C C . SER A 1 135 ? -10.987 8.493 7.978 1.00 95.06 135 SER A C 1
ATOM 1125 O O . SER A 1 135 ? -12.179 8.226 7.875 1.00 95.06 135 SER A O 1
ATOM 1127 N N . VAL A 1 136 ? -10.049 7.851 7.273 1.00 95.19 136 VAL A N 1
ATOM 1128 C CA . VAL A 1 136 ? -10.360 6.740 6.353 1.00 95.19 136 VAL A CA 1
ATOM 1129 C C . VAL A 1 136 ? -10.914 5.528 7.106 1.00 95.19 136 VAL A C 1
ATOM 1131 O O . VAL A 1 136 ? -11.842 4.882 6.629 1.00 95.19 136 VAL A O 1
ATOM 1134 N N . ILE A 1 137 ? -10.343 5.212 8.270 1.00 95.12 137 ILE A N 1
ATOM 1135 C CA . ILE A 1 137 ? -10.784 4.090 9.105 1.00 95.12 137 ILE A CA 1
ATOM 1136 C C . ILE A 1 137 ? -12.179 4.372 9.671 1.00 95.12 137 ILE A C 1
ATOM 1138 O O . ILE A 1 137 ? -13.033 3.493 9.607 1.00 95.12 137 ILE A O 1
ATOM 1142 N N . ALA A 1 138 ? -12.418 5.586 10.172 1.00 94.00 138 ALA A N 1
ATOM 1143 C CA . ALA A 1 138 ? -13.716 6.005 10.689 1.00 94.00 138 ALA A CA 1
ATOM 1144 C C . ALA A 1 138 ? -14.805 5.959 9.603 1.00 94.00 138 ALA A C 1
ATOM 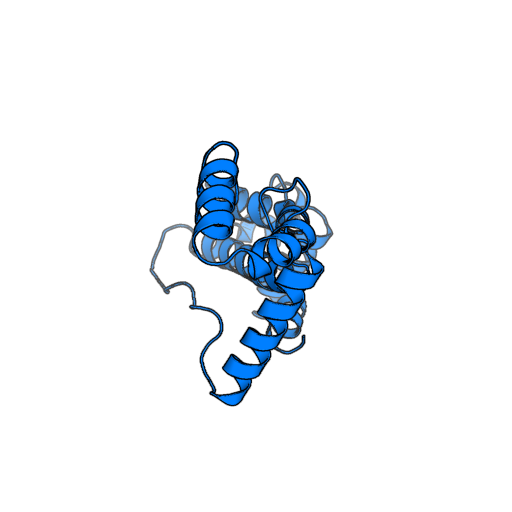1146 O O . ALA A 1 138 ? -15.836 5.331 9.817 1.00 94.00 138 ALA A O 1
ATOM 1147 N N . GLU A 1 139 ? -14.544 6.508 8.406 1.00 94.38 139 GLU A N 1
ATOM 1148 C CA . GLU A 1 139 ? -15.480 6.444 7.268 1.00 94.38 139 GLU A CA 1
ATOM 1149 C C . GLU A 1 139 ? -15.873 4.997 6.947 1.00 94.38 139 GLU A C 1
ATOM 1151 O O . GLU A 1 139 ? -17.060 4.685 6.829 1.00 94.38 139 GLU A O 1
ATOM 1156 N N . PHE A 1 140 ? -14.880 4.108 6.858 1.00 93.81 140 PHE A N 1
ATOM 1157 C CA . PHE A 1 140 ? -15.115 2.692 6.595 1.00 93.81 140 PHE A CA 1
ATOM 1158 C C . PHE A 1 140 ? -15.966 2.030 7.676 1.00 93.81 140 PHE A C 1
ATOM 1160 O O . PHE A 1 140 ? -16.791 1.173 7.373 1.00 93.81 140 PHE A O 1
ATOM 1167 N N . TRP A 1 141 ? -15.794 2.432 8.932 1.00 88.19 141 TRP A N 1
ATOM 1168 C CA . TRP A 1 141 ? -16.545 1.863 10.041 1.00 88.19 141 TRP A CA 1
ATOM 1169 C C . TRP A 1 141 ? -17.988 2.337 10.109 1.00 88.19 141 TRP A C 1
ATOM 1171 O O . TRP A 1 141 ? -18.881 1.544 10.407 1.00 88.19 141 TRP A O 1
ATOM 1181 N N . ASP A 1 142 ? -18.204 3.618 9.833 1.00 88.88 142 ASP A N 1
ATOM 1182 C CA . ASP A 1 142 ? -19.514 4.244 9.960 1.00 88.88 142 ASP A CA 1
ATOM 1183 C C . ASP A 1 142 ? -20.409 3.920 8.759 1.00 88.88 142 ASP A C 1
ATOM 1185 O O . ASP A 1 142 ? -21.626 3.822 8.898 1.00 88.88 142 ASP A O 1
ATOM 1189 N N . THR A 1 143 ? -19.812 3.729 7.579 1.00 89.94 143 THR A N 1
ATOM 1190 C CA . THR A 1 143 ? -20.558 3.542 6.323 1.00 89.94 143 THR A CA 1
ATOM 1191 C C . THR A 1 143 ? -20.442 2.139 5.732 1.00 89.94 143 THR A C 1
ATOM 1193 O O . THR A 1 143 ? -21.260 1.764 4.898 1.00 89.94 143 THR A O 1
ATOM 1196 N N . GLY A 1 144 ? -19.433 1.358 6.130 1.00 87.25 144 GLY A N 1
ATOM 1197 C CA . GLY A 1 144 ? -19.063 0.111 5.452 1.00 87.25 144 GLY A CA 1
ATOM 1198 C C . GLY A 1 144 ? -18.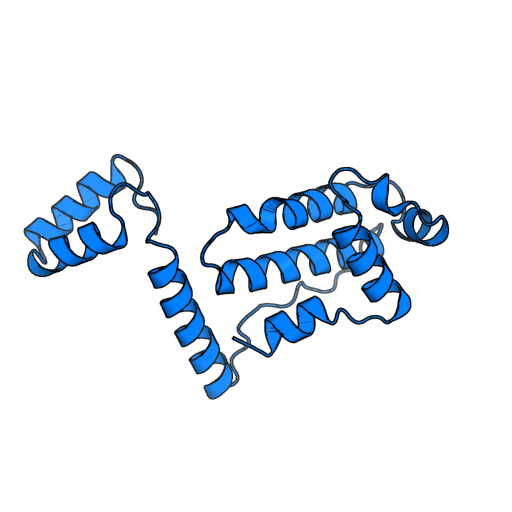341 0.323 4.115 1.00 87.25 144 GLY A C 1
ATOM 1199 O O . GLY A 1 144 ? -17.913 -0.647 3.490 1.00 87.25 144 GLY A O 1
ATOM 1200 N N . GLU A 1 145 ? -18.163 1.572 3.681 1.00 88.06 145 GLU A N 1
ATOM 1201 C CA . GLU A 1 145 ? -17.584 1.938 2.392 1.00 88.06 145 GLU A CA 1
ATOM 1202 C C . GLU A 1 145 ? -16.365 2.849 2.571 1.00 88.06 145 GLU A C 1
ATOM 1204 O O . GLU A 1 145 ? -16.203 3.547 3.568 1.00 88.06 145 GLU A O 1
ATOM 1209 N N . CYS A 1 146 ? -15.471 2.866 1.583 1.00 93.19 146 CYS A N 1
ATOM 1210 C CA . CYS A 1 146 ? -14.353 3.803 1.563 1.00 93.19 146 CYS A CA 1
ATOM 1211 C C . CYS A 1 146 ? -14.269 4.466 0.193 1.00 93.19 146 CYS A C 1
ATOM 1213 O O . CYS A 1 146 ? -13.749 3.884 -0.764 1.00 93.19 146 CYS A O 1
ATOM 1215 N N . LYS A 1 147 ? -14.712 5.726 0.104 1.00 90.69 147 LYS A N 1
ATOM 1216 C CA . LYS A 1 147 ? -14.741 6.485 -1.161 1.00 90.69 147 LYS A CA 1
ATOM 1217 C C . LYS A 1 147 ? -13.377 6.541 -1.835 1.00 90.69 147 LYS A C 1
ATOM 1219 O O . LYS A 1 147 ? -13.265 6.487 -3.059 1.00 90.69 147 LYS A O 1
ATOM 1224 N N . LYS A 1 148 ? -12.313 6.624 -1.031 1.00 90.62 148 LYS A N 1
ATOM 1225 C CA . LYS A 1 148 ? -10.937 6.617 -1.531 1.00 90.62 148 LYS A CA 1
ATOM 1226 C C . LYS A 1 148 ? -10.590 5.313 -2.245 1.00 90.62 148 LYS A C 1
ATOM 1228 O O . LYS A 1 148 ? -9.962 5.365 -3.301 1.00 90.62 148 LYS A O 1
ATOM 1233 N N . LEU A 1 149 ? -10.968 4.170 -1.677 1.00 91.88 149 LEU A N 1
ATOM 1234 C CA . LEU A 1 149 ? -10.723 2.866 -2.283 1.00 91.88 149 LEU A CA 1
ATOM 1235 C C . LEU A 1 149 ? -11.559 2.684 -3.555 1.00 91.88 149 LEU A C 1
ATOM 1237 O O . LEU A 1 149 ? -11.022 2.267 -4.577 1.00 91.88 149 LEU A O 1
ATOM 1241 N N . GLU A 1 150 ? -12.833 3.069 -3.530 1.00 91.88 150 GLU A N 1
ATOM 1242 C CA . GLU A 1 150 ? -13.719 2.916 -4.691 1.00 91.88 150 GLU A CA 1
ATOM 1243 C C . GLU A 1 150 ? -13.282 3.773 -5.881 1.00 91.88 150 GLU A C 1
ATOM 1245 O O . GLU A 1 150 ? -13.230 3.302 -7.024 1.00 91.88 150 GLU A O 1
ATOM 1250 N N . ARG A 1 151 ? -12.825 5.001 -5.612 1.00 91.88 151 ARG A N 1
ATOM 1251 C CA . ARG A 1 151 ? -12.186 5.836 -6.631 1.00 91.88 151 ARG A CA 1
ATOM 1252 C C . ARG A 1 151 ? -10.931 5.174 -7.193 1.00 91.88 151 ARG A C 1
ATOM 1254 O O . ARG A 1 151 ? -10.718 5.196 -8.405 1.00 91.88 151 ARG A O 1
ATOM 1261 N N . LEU A 1 152 ? -10.111 4.583 -6.317 1.00 91.62 152 LEU A N 1
ATOM 1262 C CA . LEU A 1 152 ? -8.873 3.893 -6.679 1.00 91.62 152 LEU A CA 1
ATOM 1263 C C . LEU A 1 152 ? -9.107 2.656 -7.569 1.00 91.62 152 LEU A C 1
ATOM 1265 O O . LEU A 1 152 ? -8.285 2.407 -8.453 1.00 91.62 152 LEU A O 1
ATOM 1269 N N . LYS A 1 153 ? -10.228 1.949 -7.385 1.00 88.88 153 LYS A N 1
ATOM 1270 C CA . LYS A 1 153 ? -10.652 0.799 -8.202 1.00 88.88 153 LYS A CA 1
ATOM 1271 C C . LYS A 1 153 ? -11.259 1.192 -9.553 1.00 88.88 153 LYS A C 1
ATOM 1273 O O . LYS A 1 153 ? -11.058 0.495 -10.539 1.00 88.88 153 LYS A O 1
ATOM 1278 N N . SER A 1 154 ? -12.023 2.281 -9.602 1.00 85.81 154 SER A N 1
ATOM 1279 C CA . SER A 1 154 ? -12.868 2.590 -10.770 1.00 85.81 154 SER A CA 1
ATOM 1280 C C . SER A 1 154 ? -12.173 3.439 -11.832 1.00 85.81 154 SER A C 1
ATOM 1282 O O . SER A 1 154 ? -12.453 3.317 -13.029 1.00 85.81 154 SER A O 1
ATOM 1284 N N . GLU A 1 155 ? -11.278 4.317 -11.391 1.00 81.81 155 GLU A N 1
ATOM 1285 C CA . GLU A 1 155 ? -10.596 5.282 -12.250 1.00 81.81 155 GLU A CA 1
ATOM 1286 C C . GLU A 1 155 ? -9.176 4.807 -12.595 1.00 81.81 155 GLU A C 1
ATOM 1288 O O . GLU A 1 155 ? -8.621 3.927 -11.939 1.00 81.81 155 GLU A O 1
ATOM 1293 N N . TRP A 1 156 ? -8.558 5.409 -13.609 1.00 78.12 156 TRP A N 1
ATOM 1294 C CA . TRP A 1 156 ? -7.110 5.344 -13.792 1.00 78.12 156 TRP A CA 1
ATOM 1295 C C . TRP A 1 156 ? -6.528 6.748 -13.756 1.00 78.12 156 TRP A C 1
ATOM 1297 O O . TRP A 1 156 ? -6.747 7.488 -14.742 1.00 78.12 156 TRP A O 1
#

pLDDT: mean 91.8, std 5.72, range [53.75, 98.25]

Radius of gyration: 19.94 Å; chains: 1; bounding box: 46×28×52 Å

Sequence (156 aa):
MTLRSNQRVRFLGLLRENWPNLVPKYKKLYGNLENPLSWYVTAINKKTFQLCKEFRIPDYIEPPIFKRPLQKNFEVANLLLLIAYFKEKRTGNPYGTWAYHKAAQNIEKLQEDIRIYHKNDNLIAIPGVGKSLASVIAEFWDTGECKKLERLKSEW

Secondary structure (DSSP, 8-state):
----HHHHHHHHHHHHHH-GGGHHHHHHHHTTSSS--HHHHHHHHHHHHHHHHHTT--SSPPPP----TTHHHHHHHHHHHHHHHHHHHHHS-GGGGHHHHHHHHHHHT-SS-HHHHHHTT-GGGSTT--HHHHHHHHHHHHHS--HHHHHHHH--